Protein AF-A0A556BIH5-F1 (afdb_monomer)

Sequence (90 aa):
MKVRYSHEEGQFPFVLGDYVTIIVRYLYAEDTEEELYYHGTITQIHAEGLHAVLDDDKSKEQYFAFADIEKVIQGHLIPFLGGYTRRQDI

Secondary structure (DSSP, 8-state):
-EEE-SS-EEE----TT-EEEEESSSSS-SS-SS--EEEEEEEEE-SSEEEEEESTTTT-EEEEEGGG-SEEEETTEEEETTEEEEPPP-

Nearest PDB structures (foldseek):
  2vb6-assembly1_A  TM=7.391E-01  e=7.264E-01  Sus scrofa
  4pfp-assembly1_C  TM=6.952E-01  e=8.106E-01  Sus scrofa
  4pfp-assembly1_A  TM=6.877E-01  e=9.046E-01  Sus scrofa
  7dpa-assembly1_D  TM=5.435E-01  e=7.674E-01  Homo sapiens
  8zj2-assembly1_B  TM=5.954E-01  e=2.428E+00  Homo sapiens

Structure (mmCIF, N/CA/C/O backbone):
data_AF-A0A556BIH5-F1
#
_entry.id   AF-A0A556BIH5-F1
#
loop_
_atom_site.group_PDB
_atom_site.id
_atom_site.type_symbol
_atom_site.label_atom_id
_atom_site.label_alt_id
_atom_site.label_comp_id
_atom_site.label_asym_id
_atom_site.label_entity_id
_atom_site.label_seq_id
_atom_site.pdbx_PDB_ins_code
_atom_site.Cartn_x
_atom_site.Cartn_y
_atom_site.Cartn_z
_atom_site.occupancy
_atom_site.B_iso_or_equiv
_atom_site.auth_seq_id
_atom_site.auth_comp_id
_atom_site.auth_asym_id
_atom_site.auth_atom_id
_atom_site.pdbx_PDB_model_num
ATOM 1 N N . MET A 1 1 ? -9.523 -10.090 -1.393 1.00 91.44 1 MET A N 1
ATOM 2 C CA . MET A 1 1 ? -10.633 -9.577 -2.237 1.00 91.44 1 MET A CA 1
ATOM 3 C C . MET A 1 1 ? -10.133 -9.361 -3.658 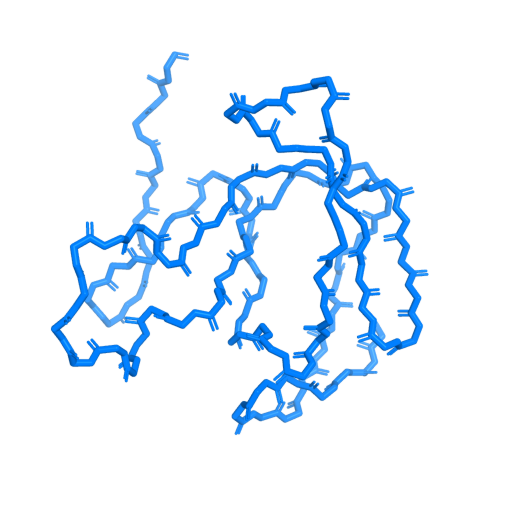1.00 91.44 1 MET A C 1
ATOM 5 O O . MET A 1 1 ? -8.950 -9.089 -3.808 1.00 91.44 1 MET A O 1
ATOM 9 N N . LYS A 1 2 ? -10.981 -9.481 -4.689 1.00 94.19 2 LYS A N 1
ATOM 10 C CA . LYS A 1 2 ? -10.573 -9.133 -6.061 1.00 94.19 2 LYS A CA 1
ATOM 11 C C . LYS A 1 2 ? -10.564 -7.609 -6.208 1.00 94.19 2 LYS A C 1
ATOM 13 O O . LYS A 1 2 ? -11.539 -6.979 -5.814 1.00 94.19 2 LYS A O 1
ATOM 18 N N . VAL A 1 3 ? -9.494 -7.048 -6.761 1.00 94.38 3 VAL A N 1
ATOM 19 C CA . VAL A 1 3 ? -9.316 -5.601 -6.955 1.00 94.38 3 VAL A CA 1
ATOM 20 C C . VAL A 1 3 ? -8.783 -5.317 -8.356 1.00 94.38 3 VAL A C 1
ATOM 22 O O . VAL A 1 3 ? -8.208 -6.199 -8.999 1.00 94.38 3 VAL A O 1
ATOM 25 N N . ARG A 1 4 ? -8.975 -4.086 -8.828 1.00 94.88 4 ARG A N 1
ATOM 26 C CA . ARG A 1 4 ? -8.397 -3.594 -10.079 1.00 94.88 4 ARG A CA 1
ATOM 27 C C . ARG A 1 4 ? -7.276 -2.617 -9.746 1.00 94.88 4 ARG A C 1
ATOM 29 O O . ARG A 1 4 ? -7.560 -1.506 -9.307 1.00 94.88 4 ARG A O 1
ATOM 36 N N . TYR A 1 5 ? -6.043 -3.070 -9.931 1.00 93.00 5 TYR A N 1
ATOM 37 C CA . TYR A 1 5 ? -4.850 -2.239 -9.849 1.00 93.00 5 TYR A CA 1
ATOM 38 C C . TYR A 1 5 ? -4.695 -1.388 -11.116 1.00 93.00 5 TYR A C 1
ATOM 40 O O . TYR A 1 5 ? -5.443 -1.559 -12.086 1.00 93.00 5 TYR A O 1
ATOM 48 N N . SE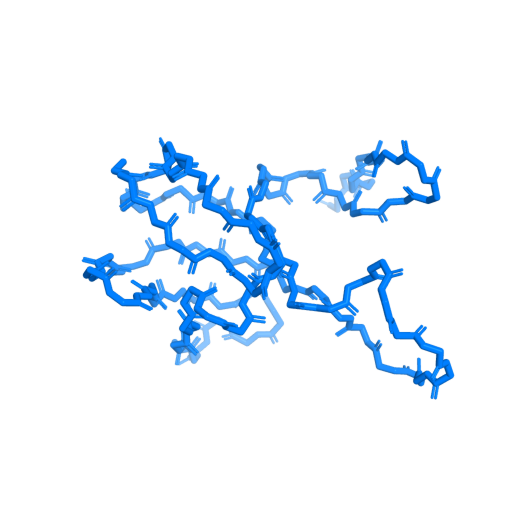R A 1 6 ? -3.718 -0.483 -11.123 1.00 89.44 6 SER A N 1
ATOM 49 C CA . SER A 1 6 ? -3.466 0.443 -12.234 1.00 89.44 6 SER A CA 1
ATOM 50 C C . SER A 1 6 ? -3.247 -0.248 -13.587 1.00 89.44 6 SER A C 1
ATOM 52 O O . SER A 1 6 ? -3.661 0.275 -14.625 1.00 89.44 6 SER A O 1
ATOM 54 N N . HIS A 1 7 ? -2.655 -1.447 -13.591 1.00 84.75 7 HIS A N 1
ATOM 55 C CA . HIS A 1 7 ? -2.286 -2.166 -14.817 1.00 84.75 7 HIS A CA 1
ATOM 56 C C . HIS A 1 7 ? -2.880 -3.575 -14.939 1.00 84.75 7 HIS A C 1
ATOM 58 O O . HIS A 1 7 ? -2.858 -4.149 -16.027 1.00 84.75 7 HIS A O 1
ATOM 64 N N . GLU A 1 8 ? -3.445 -4.133 -13.867 1.00 89.19 8 GLU A N 1
ATOM 65 C CA . GLU A 1 8 ? -4.012 -5.483 -13.883 1.00 89.19 8 GLU A CA 1
ATOM 66 C C . GLU A 1 8 ? -5.124 -5.681 -12.848 1.00 89.19 8 GLU A C 1
ATOM 68 O O . GLU A 1 8 ? -5.259 -4.941 -11.875 1.00 89.19 8 GLU A O 1
ATOM 73 N N . GLU A 1 9 ? -5.939 -6.715 -13.043 1.00 93.00 9 GLU A N 1
ATOM 74 C CA . GLU A 1 9 ? -6.823 -7.205 -11.988 1.00 93.00 9 GLU A CA 1
ATOM 75 C C . GLU A 1 9 ? -6.090 -8.247 -11.146 1.00 93.00 9 GLU A C 1
ATOM 77 O O . GLU A 1 9 ? -5.460 -9.160 -11.677 1.00 93.00 9 GLU A O 1
ATOM 82 N N . GLY A 1 10 ? -6.223 -8.154 -9.826 1.00 90.06 10 GLY A N 1
ATOM 83 C CA . GLY A 1 10 ? -5.515 -9.026 -8.899 1.00 90.06 10 GLY A CA 1
ATOM 84 C C . GLY A 1 10 ? -6.338 -9.396 -7.675 1.00 90.06 10 GLY A C 1
ATOM 85 O O . GLY A 1 10 ? -7.479 -8.969 -7.487 1.00 90.06 10 GLY A O 1
ATOM 86 N N . GLN A 1 11 ? -5.742 -10.221 -6.820 1.00 94.12 11 GLN A N 1
ATOM 87 C CA . GLN A 1 11 ? -6.235 -10.429 -5.464 1.00 94.12 11 GLN A CA 1
ATOM 88 C C . GLN A 1 11 ? -5.474 -9.507 -4.514 1.00 94.12 11 GLN A C 1
ATOM 90 O O . GLN A 1 11 ? -4.255 -9.389 -4.595 1.00 94.12 11 GLN A O 1
ATOM 95 N N . PHE A 1 12 ? -6.199 -8.885 -3.594 1.00 95.31 12 PHE A N 1
ATOM 96 C CA . PHE A 1 12 ? -5.666 -8.200 -2.426 1.00 95.31 12 PHE A CA 1
ATOM 97 C C . PHE A 1 12 ? -5.778 -9.148 -1.220 1.00 95.31 12 PHE A C 1
ATOM 99 O O . PHE A 1 12 ? -6.901 -9.385 -0.749 1.00 95.31 12 PHE A O 1
ATOM 106 N N . PRO A 1 13 ? -4.666 -9.775 -0.785 1.00 96.19 13 PRO A N 1
ATOM 107 C CA . PRO A 1 13 ? -4.671 -10.803 0.256 1.00 96.19 13 PRO A CA 1
ATOM 108 C C . PRO A 1 13 ? -4.490 -10.252 1.679 1.00 96.19 13 PRO A C 1
ATOM 110 O O . PRO A 1 13 ? -4.524 -11.040 2.619 1.00 96.19 13 PRO A O 1
ATOM 113 N N . PHE A 1 14 ? -4.278 -8.943 1.836 1.00 97.25 14 PHE A N 1
ATOM 114 C CA . PHE A 1 14 ? -3.971 -8.309 3.119 1.00 97.25 14 PHE A CA 1
ATOM 115 C C . PHE A 1 14 ? -5.228 -7.940 3.908 1.00 97.25 14 PHE A C 1
ATOM 117 O O . PHE A 1 14 ? -6.314 -7.763 3.344 1.00 97.25 14 PHE A O 1
ATOM 124 N N . VAL A 1 15 ? -5.062 -7.810 5.221 1.00 97.44 15 VAL A N 1
ATOM 125 C CA . VAL A 1 15 ? -6.114 -7.465 6.183 1.00 97.44 15 VAL A CA 1
ATOM 126 C C . VAL A 1 15 ? -5.732 -6.239 7.018 1.00 97.44 15 VAL A C 1
ATOM 128 O O . VAL A 1 15 ? -4.618 -5.725 6.943 1.00 97.44 15 VAL A O 1
ATOM 131 N N . LEU A 1 16 ? -6.683 -5.735 7.806 1.00 97.50 16 LEU A N 1
ATOM 132 C CA . LEU A 1 16 ? -6.445 -4.621 8.728 1.00 97.50 16 LEU A CA 1
ATOM 133 C C . LEU A 1 16 ? -5.318 -4.965 9.711 1.00 97.50 16 LEU A C 1
ATOM 135 O O . LEU A 1 16 ? -5.312 -6.051 10.288 1.00 97.50 16 LEU A O 1
ATOM 139 N N . GLY A 1 17 ? -4.400 -4.023 9.923 1.00 96.88 17 GLY A N 1
ATOM 140 C CA . GLY A 1 17 ? -3.228 -4.186 10.783 1.00 96.88 17 GLY A CA 1
ATOM 141 C C . GLY A 1 17 ? -2.004 -4.798 10.096 1.00 96.88 17 GLY A C 1
ATOM 142 O O . GLY A 1 17 ? -0.934 -4.798 10.701 1.00 96.88 17 GLY A O 1
ATOM 143 N N . ASP A 1 18 ? -2.117 -5.278 8.852 1.00 97.75 18 ASP A N 1
ATOM 144 C CA . ASP A 1 18 ? -0.950 -5.754 8.109 1.00 97.75 18 ASP A CA 1
ATOM 145 C C . ASP A 1 18 ? -0.004 -4.594 7.778 1.00 97.75 18 ASP A C 1
ATOM 147 O O . ASP A 1 18 ? -0.422 -3.526 7.316 1.00 97.75 18 ASP A O 1
ATOM 151 N N . TYR A 1 19 ? 1.291 -4.840 7.975 1.00 96.50 19 TYR A N 1
ATOM 152 C CA . TYR A 1 19 ? 2.361 -3.957 7.529 1.00 96.50 19 TYR A CA 1
ATOM 153 C C . TYR A 1 19 ? 2.742 -4.281 6.081 1.00 96.50 19 TYR A C 1
ATOM 155 O O . TYR A 1 19 ? 3.144 -5.408 5.759 1.00 96.50 19 TYR A O 1
ATOM 163 N N . VAL A 1 20 ? 2.612 -3.291 5.201 1.00 96.81 20 VAL A N 1
ATOM 164 C CA . VAL A 1 20 ? 2.688 -3.452 3.747 1.00 96.81 20 VAL A CA 1
ATOM 165 C C . VAL A 1 20 ? 3.590 -2.411 3.096 1.00 96.81 20 VAL A C 1
ATOM 167 O O . VAL A 1 20 ? 3.820 -1.329 3.635 1.00 96.81 20 VAL A O 1
ATOM 170 N N . THR A 1 21 ? 4.064 -2.755 1.903 1.00 95.25 21 THR A N 1
ATOM 171 C CA . THR A 1 21 ? 4.673 -1.817 0.961 1.00 95.25 21 THR A CA 1
ATOM 172 C C . THR A 1 21 ? 3.681 -1.593 -0.171 1.00 95.25 21 THR A C 1
ATOM 174 O O . THR A 1 21 ? 3.284 -2.541 -0.856 1.00 95.25 21 THR A O 1
ATOM 177 N N . ILE A 1 22 ? 3.261 -0.347 -0.348 1.00 94.38 22 ILE A N 1
ATOM 178 C CA . ILE A 1 22 ? 2.287 0.097 -1.343 1.00 94.38 22 ILE A CA 1
ATOM 179 C C . ILE A 1 22 ? 3.069 0.682 -2.511 1.00 94.38 22 ILE A C 1
ATOM 181 O O . ILE A 1 22 ? 3.648 1.755 -2.390 1.00 94.38 22 ILE A O 1
ATOM 185 N N . ILE A 1 23 ? 3.103 -0.027 -3.632 1.00 92.12 23 ILE A N 1
ATOM 186 C CA . ILE A 1 23 ? 3.812 0.379 -4.843 1.00 92.12 23 ILE A CA 1
ATOM 187 C C . ILE A 1 23 ? 2.822 1.129 -5.725 1.00 92.12 23 ILE A C 1
ATOM 189 O O . ILE A 1 23 ? 1.865 0.534 -6.219 1.00 92.12 23 ILE A O 1
ATOM 193 N N . VAL A 1 24 ? 3.038 2.428 -5.915 1.00 89.06 24 VAL A N 1
ATOM 194 C CA . VAL A 1 24 ? 2.144 3.281 -6.708 1.00 89.06 24 VAL A CA 1
ATOM 195 C C . VAL A 1 24 ? 2.535 3.208 -8.179 1.00 89.06 24 VAL A C 1
ATOM 197 O O . VAL A 1 24 ? 1.725 2.801 -9.006 1.00 89.06 24 VAL A O 1
ATOM 200 N N . ARG A 1 25 ? 3.788 3.533 -8.511 1.00 75.25 25 ARG A N 1
ATOM 201 C CA . ARG A 1 25 ? 4.290 3.522 -9.895 1.00 75.25 25 ARG A CA 1
ATOM 202 C C . ARG A 1 25 ? 5.786 3.251 -9.932 1.00 75.25 25 ARG A C 1
ATOM 204 O O . ARG A 1 25 ? 6.544 4.166 -10.187 1.00 75.25 25 ARG A O 1
ATOM 211 N N . TYR A 1 26 ? 6.239 2.033 -9.661 1.00 67.06 26 TYR A N 1
A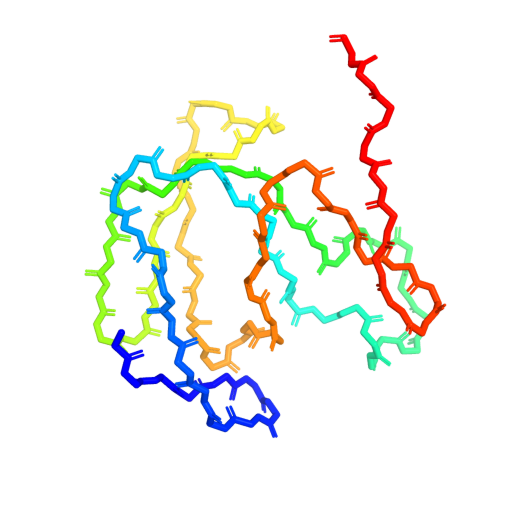TOM 212 C CA . TYR A 1 26 ? 7.682 1.756 -9.614 1.00 67.06 26 TYR A CA 1
ATOM 213 C C . TYR A 1 26 ? 8.220 1.187 -10.930 1.00 67.06 26 TYR A C 1
ATOM 215 O O . TYR A 1 26 ? 9.331 1.522 -11.328 1.00 67.06 26 TYR A O 1
ATOM 223 N N . LEU A 1 27 ? 7.450 0.349 -11.634 1.00 58.56 27 LEU A N 1
ATOM 224 C CA . LEU A 1 27 ? 7.939 -0.308 -12.855 1.00 58.56 27 LEU A CA 1
ATOM 225 C C . LEU A 1 27 ? 7.759 0.530 -14.132 1.00 58.56 27 LEU A C 1
ATOM 227 O O . LEU A 1 27 ? 8.364 0.202 -15.150 1.00 58.56 27 LEU A O 1
ATOM 231 N N . TYR A 1 28 ? 6.956 1.600 -14.086 1.00 58.25 28 TYR A N 1
ATOM 232 C CA . TYR A 1 28 ? 6.560 2.387 -15.267 1.00 58.25 28 TYR A CA 1
ATOM 233 C C . TYR A 1 28 ? 6.899 3.883 -15.184 1.00 58.25 28 TYR A C 1
ATOM 235 O O . TYR A 1 28 ? 6.489 4.647 -16.058 1.00 58.25 28 TYR A O 1
ATOM 243 N N . ALA A 1 29 ? 7.614 4.322 -14.147 1.00 59.03 29 ALA A N 1
ATOM 244 C CA . ALA A 1 29 ? 8.108 5.692 -14.076 1.00 59.03 29 ALA A CA 1
ATOM 245 C C . ALA A 1 29 ? 9.417 5.805 -14.873 1.00 59.03 29 ALA A C 1
ATOM 247 O O . ALA A 1 29 ? 10.469 5.345 -14.432 1.00 59.03 29 ALA A O 1
ATOM 248 N N . GLU A 1 30 ? 9.353 6.407 -16.059 1.00 51.22 30 GLU A N 1
ATOM 249 C CA . GLU A 1 30 ? 10.536 6.989 -16.688 1.00 51.22 30 GLU A CA 1
ATOM 250 C C . GLU A 1 30 ? 10.776 8.352 -16.020 1.00 51.22 30 GLU A C 1
ATOM 252 O O . GLU A 1 30 ? 9.958 9.259 -16.157 1.00 51.22 30 GLU A O 1
ATOM 257 N N . ASP A 1 31 ? 11.890 8.483 -15.296 1.00 52.62 31 ASP A N 1
ATOM 258 C CA . ASP A 1 31 ? 12.469 9.772 -14.886 1.00 52.62 31 ASP A CA 1
ATOM 259 C C . ASP A 1 31 ? 11.705 10.562 -13.794 1.00 52.62 31 ASP A C 1
ATOM 261 O O . ASP A 1 31 ? 11.242 11.685 -14.000 1.00 52.62 31 ASP A O 1
ATOM 265 N N . THR A 1 32 ? 11.608 10.008 -12.578 1.00 53.31 32 THR A N 1
ATOM 266 C 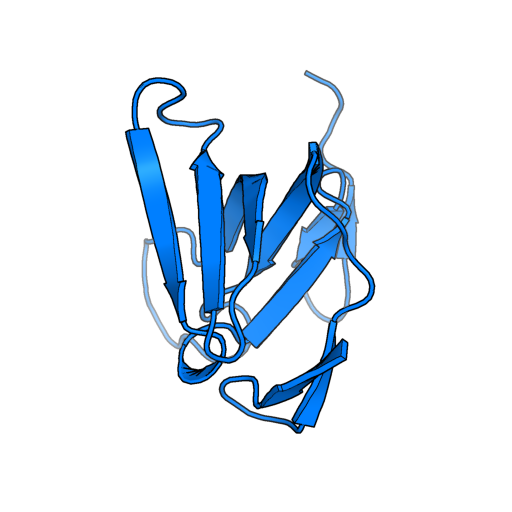CA . THR A 1 32 ? 11.220 10.790 -11.387 1.00 53.31 32 THR A CA 1
ATOM 267 C C . THR A 1 32 ? 12.189 10.559 -10.230 1.00 53.31 32 THR A C 1
ATOM 269 O O . THR A 1 32 ? 12.468 9.416 -9.879 1.00 53.31 32 THR A O 1
ATOM 272 N N . GLU A 1 33 ? 12.661 11.642 -9.604 1.00 54.06 33 GLU A N 1
ATOM 273 C CA . GLU A 1 33 ? 13.508 11.623 -8.393 1.00 54.06 33 GLU A CA 1
ATOM 274 C C . GLU A 1 33 ? 12.760 11.151 -7.124 1.00 54.06 33 GLU A C 1
ATOM 276 O O . GLU A 1 33 ? 13.346 11.094 -6.045 1.00 54.06 33 GLU A O 1
ATOM 281 N N . GLU A 1 34 ? 11.468 10.827 -7.229 1.00 58.50 34 GLU A N 1
ATOM 282 C CA . GLU A 1 34 ? 10.603 10.496 -6.095 1.00 58.50 34 GLU A CA 1
ATOM 283 C C . GLU A 1 34 ? 10.507 8.982 -5.853 1.00 58.50 34 GLU A C 1
ATOM 285 O O . GLU A 1 34 ? 10.466 8.176 -6.785 1.00 58.50 34 GLU A O 1
ATOM 290 N N . GLU A 1 35 ? 10.447 8.586 -4.579 1.00 62.19 35 GLU A N 1
ATOM 291 C CA . GLU A 1 35 ? 10.167 7.208 -4.177 1.00 62.19 35 GLU A CA 1
ATOM 292 C C . GLU A 1 35 ? 8.709 6.858 -4.509 1.00 62.19 35 GLU A C 1
ATOM 294 O O . GLU A 1 35 ? 7.764 7.464 -4.008 1.00 62.19 35 GLU A O 1
ATOM 299 N N . LEU A 1 36 ? 8.514 5.861 -5.375 1.00 83.25 36 LEU A N 1
ATOM 300 C CA . LEU A 1 36 ? 7.195 5.512 -5.926 1.00 83.25 36 LEU A CA 1
ATOM 301 C C . LEU A 1 36 ? 6.524 4.357 -5.171 1.00 83.25 36 LEU A C 1
ATOM 303 O O . LEU A 1 36 ? 5.654 3.656 -5.708 1.00 83.25 36 LEU A O 1
ATOM 307 N N . TYR A 1 37 ? 6.958 4.130 -3.932 1.00 89.81 37 TYR A N 1
ATOM 308 C CA . TYR A 1 37 ? 6.361 3.184 -3.005 1.00 89.81 37 TYR A CA 1
ATOM 309 C C . TYR A 1 37 ? 6.369 3.742 -1.582 1.00 89.81 37 TYR A C 1
ATOM 311 O O . TYR A 1 37 ? 7.217 4.550 -1.226 1.00 89.81 37 TYR A O 1
ATOM 319 N N . TYR A 1 38 ? 5.437 3.267 -0.760 1.00 91.94 38 TYR A N 1
ATOM 320 C CA . TYR A 1 38 ? 5.263 3.709 0.620 1.00 91.94 38 TYR A CA 1
ATOM 321 C C . TYR A 1 38 ? 5.210 2.513 1.558 1.00 91.94 38 TYR A C 1
ATOM 323 O O . TYR A 1 38 ? 4.624 1.484 1.224 1.00 91.94 38 TYR A O 1
ATOM 331 N N . HIS A 1 39 ? 5.766 2.665 2.753 1.00 93.69 39 HIS A N 1
ATOM 332 C CA . HIS A 1 39 ? 5.638 1.682 3.823 1.00 93.69 39 HIS A CA 1
ATOM 333 C C . HIS A 1 39 ? 4.603 2.142 4.837 1.00 93.69 39 HIS A C 1
ATOM 335 O O . HIS A 1 39 ? 4.614 3.300 5.256 1.00 93.69 39 HIS A O 1
ATOM 341 N N . GLY A 1 40 ? 3.726 1.239 5.262 1.00 95.00 40 GLY A N 1
ATOM 342 C CA . GLY A 1 40 ? 2.727 1.591 6.258 1.00 95.00 40 GLY A CA 1
ATOM 343 C C . GLY A 1 40 ? 1.908 0.419 6.766 1.00 95.00 40 GLY A C 1
ATOM 344 O O . GLY A 1 40 ? 2.003 -0.706 6.279 1.00 95.00 40 GLY A O 1
ATOM 345 N N . THR A 1 41 ? 1.090 0.701 7.775 1.00 97.44 41 THR A N 1
ATOM 346 C CA . THR A 1 41 ? 0.152 -0.264 8.361 1.00 97.44 41 THR A CA 1
ATOM 347 C C . THR A 1 41 ? -1.260 0.032 7.885 1.00 97.44 41 THR A C 1
ATOM 349 O O . THR A 1 41 ? -1.721 1.164 8.022 1.00 97.44 41 THR A O 1
ATOM 352 N N . ILE A 1 42 ? -1.958 -0.977 7.358 1.00 97.94 42 ILE A N 1
ATOM 353 C CA . ILE A 1 42 ? -3.336 -0.828 6.875 1.00 97.94 42 ILE A CA 1
ATOM 354 C C . ILE A 1 42 ? -4.276 -0.559 8.050 1.00 97.94 42 ILE A C 1
ATOM 356 O O . ILE A 1 42 ? -4.351 -1.349 8.992 1.00 97.94 42 ILE A O 1
ATOM 360 N N . THR A 1 43 ? -5.062 0.507 7.958 1.00 97.75 43 THR A N 1
ATOM 361 C CA . THR A 1 43 ? -6.058 0.886 8.970 1.00 97.75 43 THR A CA 1
ATOM 362 C C . THR A 1 43 ? -7.491 0.714 8.487 1.00 97.75 43 THR A C 1
ATOM 364 O O . THR A 1 43 ? -8.366 0.425 9.305 1.00 97.75 43 THR A O 1
ATOM 367 N N . GLN A 1 44 ? -7.745 0.830 7.177 1.00 97.44 44 GLN A N 1
ATOM 368 C CA . GLN A 1 44 ? -9.053 0.575 6.560 1.00 97.44 44 GLN A CA 1
ATOM 369 C C . GLN A 1 44 ? -8.899 -0.037 5.163 1.00 97.44 44 GLN A C 1
ATOM 371 O O . GLN A 1 44 ? -7.939 0.249 4.450 1.00 97.44 44 GLN A O 1
ATOM 376 N N . ILE A 1 45 ? -9.863 -0.869 4.759 1.00 97.06 45 ILE A N 1
ATOM 377 C CA . ILE A 1 45 ? -9.935 -1.466 3.418 1.00 97.06 45 ILE A CA 1
ATOM 378 C C . ILE A 1 45 ? -11.333 -1.209 2.860 1.00 97.06 45 ILE A C 1
ATOM 380 O O . ILE A 1 45 ? -12.336 -1.579 3.475 1.00 97.06 45 ILE A O 1
ATOM 384 N N . HIS A 1 46 ? -11.387 -0.616 1.675 1.00 95.44 46 HIS A N 1
ATOM 385 C CA . HIS A 1 46 ? -12.602 -0.356 0.914 1.00 95.44 46 HIS A CA 1
ATOM 386 C C . HIS A 1 46 ? -12.580 -1.149 -0.396 1.00 95.44 46 HIS A C 1
ATOM 388 O O . HIS A 1 46 ? -11.589 -1.784 -0.748 1.00 95.44 46 HIS A O 1
ATOM 394 N N . ALA A 1 47 ? -13.683 -1.115 -1.143 1.00 93.94 47 ALA A N 1
ATOM 395 C CA . ALA A 1 47 ? -13.740 -1.755 -2.457 1.00 93.94 47 ALA A CA 1
ATOM 396 C C . ALA A 1 47 ? -12.795 -1.091 -3.479 1.00 93.94 47 ALA A C 1
ATOM 398 O O . ALA A 1 47 ? -12.279 -1.768 -4.365 1.00 93.94 47 ALA A O 1
ATOM 399 N N . GLU A 1 48 ? -12.570 0.220 -3.349 1.00 95.00 48 GLU A N 1
ATOM 400 C CA . GLU A 1 48 ? -11.822 1.031 -4.319 1.00 95.00 48 GLU A CA 1
ATOM 401 C C . GLU A 1 48 ? -10.398 1.378 -3.871 1.00 95.00 48 GLU A C 1
ATOM 403 O O . GLU A 1 48 ? -9.626 1.909 -4.664 1.00 95.00 48 GLU A O 1
ATOM 408 N N . GLY A 1 49 ? -10.021 1.061 -2.632 1.00 96.75 49 GLY A N 1
ATOM 409 C CA . GLY A 1 49 ? -8.716 1.420 -2.093 1.00 96.75 49 GLY A CA 1
ATOM 410 C C . GLY A 1 49 ? -8.549 1.053 -0.628 1.00 96.75 49 GLY A C 1
ATOM 411 O O . GLY A 1 49 ? -9.356 0.323 -0.050 1.00 96.75 49 GLY A O 1
ATOM 412 N N . LEU A 1 50 ? -7.497 1.582 -0.017 1.00 97.62 50 LEU A N 1
ATOM 413 C CA . LEU A 1 50 ? -7.146 1.333 1.378 1.00 97.62 50 LEU A CA 1
ATOM 414 C C . LEU A 1 50 ? -6.620 2.598 2.055 1.00 97.62 50 LEU A C 1
ATOM 416 O O . LEU A 1 50 ? -6.077 3.480 1.395 1.00 97.62 50 LEU A O 1
ATOM 420 N N . HIS A 1 51 ? -6.757 2.654 3.375 1.00 97.69 51 HIS A N 1
ATOM 421 C CA . HIS A 1 51 ? -6.078 3.629 4.224 1.00 97.69 51 HIS A CA 1
ATOM 422 C C . HIS A 1 51 ? -4.891 2.966 4.920 1.00 97.69 51 HIS A C 1
ATOM 424 O O . HIS A 1 51 ? -5.000 1.823 5.379 1.00 97.69 51 HIS A O 1
ATOM 430 N N . ALA A 1 52 ? -3.776 3.686 5.022 1.00 97.31 52 ALA A N 1
ATOM 431 C CA . ALA A 1 52 ? -2.614 3.252 5.783 1.00 97.31 52 ALA A CA 1
ATOM 432 C C . ALA A 1 52 ? -1.974 4.408 6.558 1.00 97.31 52 ALA A C 1
ATOM 434 O O . ALA A 1 52 ? -1.915 5.538 6.073 1.00 97.31 52 ALA A O 1
ATOM 435 N N . VAL A 1 53 ? -1.454 4.110 7.748 1.00 96.88 53 VAL A N 1
ATOM 436 C CA . VAL A 1 53 ? -0.548 5.008 8.479 1.00 96.88 53 VAL A CA 1
ATOM 437 C C . VAL A 1 53 ? 0.868 4.746 7.990 1.00 96.88 53 VAL A C 1
ATOM 439 O O . VAL A 1 53 ? 1.328 3.602 8.053 1.00 96.88 53 VAL A O 1
ATOM 442 N N . LEU A 1 54 ? 1.534 5.784 7.486 1.00 94.38 54 LEU A N 1
ATOM 443 C CA . LEU A 1 54 ? 2.842 5.662 6.847 1.00 94.38 54 LEU A CA 1
ATOM 444 C C . LEU A 1 54 ? 3.986 5.706 7.862 1.00 94.38 54 LEU A C 1
ATOM 446 O O . LEU A 1 54 ? 3.897 6.369 8.895 1.00 94.38 54 LEU A O 1
ATOM 450 N N . ASP A 1 55 ? 5.080 5.015 7.552 1.00 91.94 55 ASP A N 1
ATOM 451 C CA . ASP A 1 55 ? 6.277 5.011 8.398 1.00 91.94 55 ASP A CA 1
ATOM 452 C C . ASP A 1 55 ? 6.930 6.397 8.483 1.00 91.94 55 ASP A C 1
ATOM 454 O O . ASP A 1 55 ? 7.372 6.789 9.567 1.00 91.94 55 ASP A O 1
ATOM 458 N N . ASP A 1 56 ? 6.946 7.137 7.370 1.00 87.06 56 ASP A N 1
ATOM 459 C CA . ASP A 1 56 ? 7.578 8.460 7.269 1.00 87.06 56 ASP A CA 1
ATOM 460 C C . ASP A 1 56 ? 6.812 9.540 8.045 1.00 87.06 56 ASP A C 1
ATOM 462 O O . ASP A 1 56 ? 7.396 10.517 8.514 1.00 87.06 56 ASP A O 1
ATOM 466 N N . ASP A 1 57 ? 5.502 9.348 8.228 1.00 87.44 57 ASP A N 1
ATOM 467 C CA . ASP A 1 57 ? 4.657 10.210 9.049 1.00 87.44 57 ASP A CA 1
ATOM 468 C C . ASP A 1 57 ? 3.564 9.397 9.755 1.00 87.44 57 ASP A C 1
ATOM 470 O O . ASP A 1 57 ? 2.418 9.310 9.314 1.00 87.44 57 ASP A O 1
ATOM 474 N N . LYS A 1 58 ? 3.913 8.852 10.926 1.00 86.06 58 LYS A N 1
ATOM 475 C CA . LYS A 1 58 ? 2.998 8.054 11.761 1.00 86.06 58 LYS A CA 1
ATOM 476 C C . LYS A 1 58 ? 1.808 8.841 12.317 1.00 86.06 58 LYS A C 1
ATOM 478 O O . LYS A 1 58 ? 0.922 8.249 12.930 1.00 86.06 58 LYS A O 1
ATOM 483 N N . SER A 1 59 ? 1.801 10.167 12.167 1.00 83.56 59 SER A N 1
ATOM 484 C CA . SER A 1 59 ? 0.680 11.015 12.581 1.00 83.56 59 SER A CA 1
ATOM 485 C C . SER A 1 59 ? -0.378 11.171 11.490 1.00 83.56 59 SER A C 1
ATOM 487 O O . SER A 1 59 ? -1.478 11.649 11.774 1.00 83.56 59 SER A O 1
ATOM 489 N N . LYS A 1 60 ? -0.063 10.755 10.257 1.00 82.69 60 LYS A N 1
ATOM 490 C CA . LYS A 1 60 ? -0.948 10.873 9.106 1.00 82.69 60 LYS A CA 1
ATOM 491 C C . LYS A 1 60 ? -1.361 9.509 8.583 1.00 82.69 60 LYS A C 1
ATOM 493 O O . LYS A 1 60 ? -0.555 8.611 8.356 1.00 82.69 60 LYS A O 1
ATOM 498 N N . GLU A 1 61 ? -2.659 9.401 8.356 1.00 93.25 61 GLU A N 1
ATOM 499 C CA . GLU A 1 61 ? -3.249 8.334 7.570 1.00 93.25 61 GLU A CA 1
ATOM 500 C C . GLU A 1 61 ? -3.417 8.828 6.132 1.00 93.25 61 GLU A C 1
ATOM 502 O O . GLU A 1 61 ? -3.869 9.954 5.904 1.00 93.25 61 GLU A O 1
ATOM 507 N N .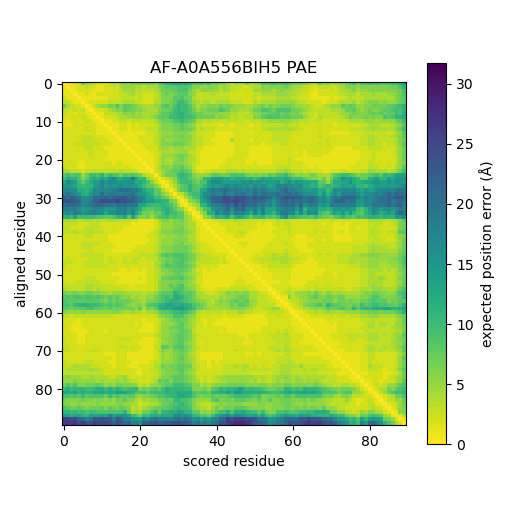 GLN A 1 62 ? -3.058 7.989 5.167 1.00 95.06 62 GLN A N 1
ATOM 508 C CA . GLN A 1 62 ? -3.176 8.283 3.747 1.00 95.06 62 GLN A CA 1
ATOM 509 C C . GLN A 1 62 ? -4.058 7.247 3.055 1.00 95.06 62 GLN A C 1
ATOM 511 O O . GLN A 1 62 ? -3.943 6.045 3.299 1.00 95.06 62 GLN A O 1
ATOM 516 N N . TYR A 1 63 ? -4.929 7.736 2.174 1.00 96.44 63 TYR A N 1
ATOM 517 C CA . TYR A 1 63 ? -5.731 6.905 1.288 1.00 96.44 63 TYR A CA 1
ATOM 518 C C . TYR A 1 63 ? -4.977 6.608 -0.010 1.00 96.44 63 TYR A C 1
ATOM 520 O O . TYR A 1 63 ? -4.398 7.510 -0.616 1.00 96.44 63 TYR A O 1
ATOM 528 N N . PHE A 1 64 ? -5.054 5.359 -0.459 1.00 95.31 64 PHE A N 1
ATOM 529 C CA . PHE A 1 64 ? -4.534 4.898 -1.739 1.00 95.31 64 PHE A CA 1
ATOM 530 C C . PHE A 1 64 ? -5.643 4.189 -2.515 1.00 95.31 64 PHE A C 1
ATOM 532 O O . PHE A 1 64 ? -6.148 3.149 -2.082 1.00 95.31 64 PHE A O 1
ATOM 539 N N . ALA A 1 65 ? -6.011 4.731 -3.676 1.00 95.81 65 ALA A N 1
ATOM 540 C CA . ALA A 1 65 ? -6.951 4.076 -4.576 1.00 95.81 65 ALA A CA 1
ATOM 541 C C . ALA A 1 65 ? -6.268 2.897 -5.280 1.00 95.81 65 ALA A C 1
ATOM 543 O O . ALA A 1 65 ? -5.166 3.042 -5.804 1.00 95.81 65 ALA A O 1
ATOM 544 N N . PHE A 1 66 ? -6.931 1.741 -5.367 1.00 95.69 66 PHE A N 1
ATOM 545 C CA . PHE A 1 66 ? -6.389 0.587 -6.090 1.00 95.69 66 PHE A CA 1
ATOM 546 C C . PHE A 1 66 ? -6.081 0.923 -7.549 1.00 95.69 66 PHE A C 1
ATOM 548 O O . PHE A 1 66 ? -5.064 0.474 -8.058 1.00 95.69 66 PHE A O 1
ATOM 555 N N . ALA A 1 67 ? -6.886 1.777 -8.184 1.00 93.06 67 ALA A N 1
ATOM 556 C CA . ALA A 1 67 ? -6.654 2.225 -9.555 1.00 93.06 67 ALA A CA 1
ATOM 557 C C . ALA A 1 67 ? -5.324 2.983 -9.753 1.00 93.06 67 ALA A C 1
ATOM 559 O O . ALA A 1 67 ? -4.825 3.026 -10.875 1.00 93.06 67 ALA A O 1
ATOM 560 N N . ASP A 1 68 ? -4.747 3.541 -8.684 1.00 91.44 68 ASP A N 1
ATOM 561 C CA . ASP A 1 68 ? -3.461 4.246 -8.708 1.00 91.44 68 ASP A CA 1
ATOM 562 C C . ASP A 1 68 ? -2.301 3.380 -8.200 1.00 91.44 68 ASP A C 1
ATOM 564 O O . ASP A 1 68 ? -1.141 3.710 -8.428 1.00 91.44 68 ASP A O 1
ATOM 568 N N . ILE A 1 69 ? -2.604 2.272 -7.522 1.00 92.81 69 ILE A N 1
ATOM 569 C CA . ILE A 1 69 ? -1.621 1.322 -7.006 1.00 92.81 69 ILE A CA 1
ATOM 570 C C . ILE A 1 69 ? -1.246 0.344 -8.117 1.00 92.81 69 ILE A C 1
ATOM 572 O O . ILE A 1 69 ? -2.106 -0.310 -8.703 1.00 92.81 69 ILE A O 1
ATOM 576 N N . GLU A 1 70 ? 0.049 0.175 -8.346 1.00 91.06 70 GLU A N 1
ATOM 577 C CA . GLU A 1 70 ? 0.589 -0.903 -9.166 1.00 91.06 70 GLU A CA 1
ATOM 578 C C . GLU A 1 70 ? 0.491 -2.242 -8.431 1.00 91.06 70 GLU A C 1
ATOM 580 O O . GLU A 1 70 ? 0.006 -3.229 -8.985 1.00 91.06 70 GLU A O 1
ATOM 585 N N . LYS A 1 71 ? 0.932 -2.284 -7.167 1.00 91.75 71 LYS A N 1
ATOM 586 C CA . LYS A 1 71 ? 0.883 -3.499 -6.350 1.00 91.75 71 LYS A CA 1
ATOM 587 C C . LYS A 1 71 ? 1.001 -3.215 -4.857 1.00 91.75 71 LYS A C 1
ATOM 589 O O . LYS A 1 71 ? 1.630 -2.252 -4.444 1.00 91.75 71 LYS A O 1
ATOM 594 N N . VAL A 1 72 ? 0.478 -4.119 -4.032 1.00 94.38 72 VAL A N 1
ATOM 595 C CA . VAL A 1 72 ? 0.763 -4.152 -2.589 1.00 94.38 72 VAL A CA 1
ATOM 596 C C . VAL A 1 72 ? 1.516 -5.436 -2.257 1.00 94.38 72 VAL A C 1
ATOM 598 O O . VAL A 1 72 ? 1.131 -6.519 -2.705 1.00 94.38 72 VAL A O 1
ATOM 601 N N . ILE A 1 73 ? 2.605 -5.318 -1.500 1.00 94.56 73 ILE A N 1
ATOM 602 C CA . ILE A 1 73 ? 3.448 -6.440 -1.062 1.00 94.56 73 ILE A CA 1
ATOM 603 C C . ILE A 1 73 ? 3.689 -6.382 0.453 1.00 94.56 73 ILE A C 1
ATOM 605 O O . ILE A 1 73 ? 3.304 -5.424 1.119 1.00 94.56 73 ILE A O 1
ATOM 609 N N . GLN A 1 74 ? 4.317 -7.418 1.018 1.00 95.81 74 GLN A N 1
ATOM 610 C CA . GLN A 1 74 ? 4.657 -7.443 2.445 1.00 95.81 74 GLN A CA 1
ATOM 611 C C . GLN A 1 74 ? 5.627 -6.307 2.798 1.00 95.81 74 GLN A C 1
ATOM 613 O O . GLN A 1 74 ? 6.590 -6.086 2.072 1.00 95.81 74 GLN A O 1
ATOM 618 N N . GLY A 1 75 ? 5.416 -5.634 3.933 1.00 94.06 75 GLY A N 1
ATOM 619 C CA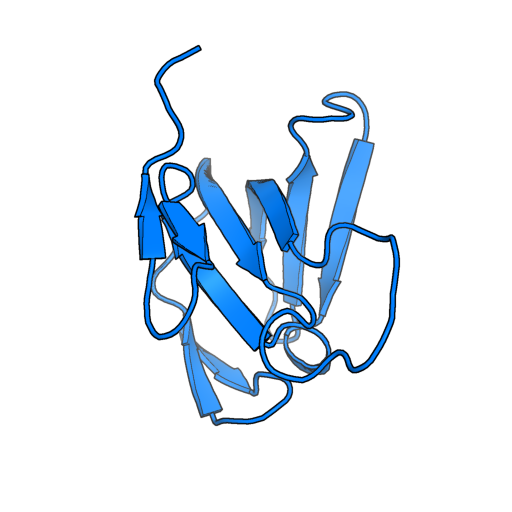 . GLY A 1 75 ? 6.114 -4.383 4.262 1.00 94.06 75 GLY A CA 1
ATOM 620 C C . GLY A 1 75 ? 7.626 -4.484 4.477 1.00 94.06 75 GLY A C 1
ATOM 621 O O . GLY A 1 75 ? 8.329 -3.482 4.409 1.00 94.06 75 GLY A O 1
ATOM 622 N N . HIS A 1 76 ? 8.159 -5.689 4.695 1.00 91.31 76 HIS A N 1
ATOM 623 C CA . HIS A 1 76 ? 9.607 -5.922 4.762 1.00 91.31 76 HIS A CA 1
ATOM 624 C C . HIS A 1 76 ? 10.265 -6.018 3.376 1.00 91.31 76 HIS A C 1
ATOM 626 O O . HIS A 1 76 ? 11.484 -6.172 3.286 1.00 91.31 76 HIS A O 1
ATOM 632 N N . LEU A 1 77 ? 9.473 -5.986 2.302 1.00 92.62 77 LEU A N 1
ATOM 633 C CA . LEU A 1 77 ? 9.937 -6.047 0.925 1.00 92.62 77 LEU A CA 1
ATOM 634 C C . LEU A 1 77 ? 9.870 -4.666 0.281 1.00 92.62 77 LEU A C 1
ATOM 636 O O . LEU A 1 77 ? 8.926 -3.914 0.504 1.00 92.62 77 LEU A O 1
ATOM 640 N N . ILE A 1 78 ? 10.837 -4.377 -0.577 1.00 89.00 78 ILE A N 1
ATOM 641 C CA . ILE A 1 78 ? 10.835 -3.217 -1.468 1.00 89.00 78 ILE A CA 1
ATOM 642 C C . ILE A 1 78 ? 10.965 -3.701 -2.912 1.00 89.00 78 ILE A C 1
ATOM 644 O O . ILE A 1 78 ? 11.609 -4.732 -3.154 1.00 89.00 78 ILE A O 1
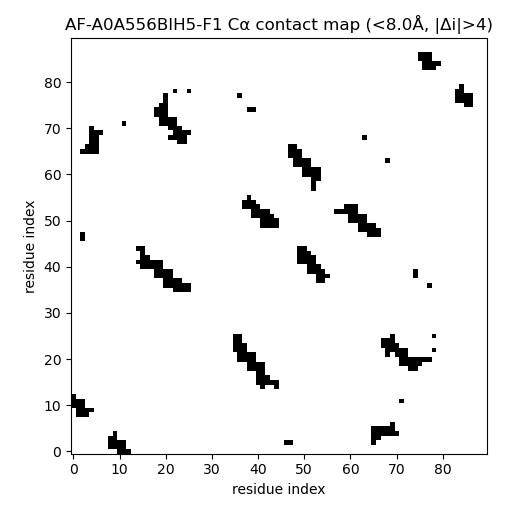ATOM 648 N N . PRO A 1 79 ? 10.347 -3.011 -3.881 1.00 86.69 79 PRO A N 1
ATOM 649 C CA . PRO A 1 79 ? 10.547 -3.340 -5.282 1.00 86.69 79 PRO A CA 1
ATOM 650 C C . PRO A 1 79 ? 12.014 -3.119 -5.686 1.00 86.69 79 PRO A C 1
ATOM 652 O O . PRO A 1 79 ? 12.677 -2.195 -5.223 1.00 86.69 79 PRO A O 1
ATOM 655 N N . PHE A 1 80 ? 12.537 -4.019 -6.517 1.00 82.81 80 PHE A N 1
ATOM 656 C CA . PHE A 1 80 ? 13.894 -3.970 -7.066 1.00 82.81 80 PHE A CA 1
ATOM 657 C C . PHE A 1 80 ? 13.869 -4.566 -8.474 1.00 82.81 80 PHE A C 1
ATOM 659 O O . PHE A 1 80 ? 13.035 -5.426 -8.734 1.00 82.81 80 PHE A O 1
ATOM 666 N N . LEU A 1 81 ? 14.753 -4.135 -9.380 1.00 72.75 81 LEU A N 1
ATOM 667 C CA . LEU A 1 81 ? 14.766 -4.540 -10.797 1.00 72.75 81 LEU A CA 1
ATOM 668 C C . LEU A 1 81 ? 14.424 -6.032 -11.009 1.00 72.75 81 LEU A C 1
ATOM 670 O O . LEU A 1 81 ? 15.220 -6.918 -10.698 1.00 72.75 81 LEU A O 1
ATOM 674 N N . GLY A 1 82 ? 13.225 -6.300 -11.543 1.00 71.12 82 GLY A N 1
ATOM 675 C CA . GLY A 1 82 ? 12.736 -7.651 -11.850 1.00 71.12 82 GLY A CA 1
ATOM 676 C C . GLY A 1 82 ? 12.195 -8.475 -10.668 1.00 71.12 82 GLY A C 1
ATOM 677 O O . GLY A 1 82 ? 11.948 -9.667 -10.838 1.00 71.12 82 GLY A O 1
ATOM 678 N N . GLY A 1 83 ? 11.995 -7.889 -9.484 1.00 82.38 83 GLY A N 1
ATOM 679 C CA . GLY A 1 83 ? 11.491 -8.592 -8.304 1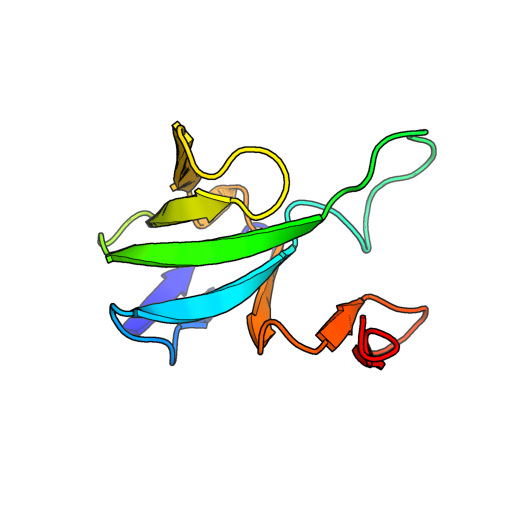.00 82.38 83 GLY A CA 1
ATOM 680 C C . GLY A 1 83 ? 11.378 -7.718 -7.052 1.00 82.38 83 GLY A C 1
ATOM 681 O O . GLY A 1 83 ? 10.907 -6.583 -7.099 1.00 82.38 83 GLY A O 1
ATOM 682 N N . TYR A 1 84 ? 11.791 -8.276 -5.913 1.00 86.94 84 TYR A N 1
ATOM 683 C CA . TYR A 1 84 ? 11.765 -7.609 -4.612 1.00 86.94 84 TYR A CA 1
ATOM 684 C C . TYR A 1 84 ? 13.064 -7.885 -3.862 1.00 86.94 84 TYR A C 1
ATOM 686 O O . TYR A 1 84 ? 13.599 -8.993 -3.936 1.00 86.94 84 TYR A O 1
ATOM 694 N N . THR A 1 85 ? 13.539 -6.907 -3.101 1.00 88.69 85 THR A N 1
ATOM 695 C CA . THR A 1 85 ? 14.572 -7.121 -2.081 1.00 88.69 85 THR A CA 1
ATOM 696 C C . THR A 1 85 ? 13.997 -6.857 -0.693 1.00 88.69 85 THR A C 1
ATOM 698 O O . THR A 1 85 ? 12.866 -6.391 -0.558 1.00 88.69 85 THR A O 1
ATOM 701 N N . ARG A 1 86 ? 14.737 -7.217 0.356 1.00 88.69 86 ARG A N 1
ATOM 702 C CA . ARG A 1 86 ? 14.331 -6.970 1.742 1.00 88.69 86 ARG A CA 1
ATOM 703 C C . ARG A 1 86 ? 14.857 -5.623 2.210 1.00 88.69 86 ARG A C 1
ATOM 705 O O . ARG A 1 86 ? 15.989 -5.262 1.893 1.00 88.69 86 ARG A O 1
ATOM 712 N N . ARG A 1 87 ? 14.060 -4.925 3.015 1.00 82.38 87 ARG A N 1
ATOM 713 C CA . ARG A 1 87 ? 14.550 -3.809 3.826 1.00 82.38 87 ARG A CA 1
ATOM 714 C C . ARG A 1 87 ? 15.651 -4.351 4.743 1.00 82.38 87 ARG A C 1
ATOM 716 O O . ARG A 1 87 ? 15.474 -5.405 5.352 1.00 82.38 87 ARG A O 1
ATOM 723 N N . GLN A 1 88 ? 16.797 -3.678 4.792 1.00 75.69 88 GLN A N 1
ATOM 724 C CA . GLN A 1 88 ? 17.811 -3.974 5.801 1.00 75.69 88 GLN A CA 1
ATOM 725 C C . GLN A 1 88 ? 17.195 -3.598 7.152 1.00 75.69 88 GLN A C 1
ATOM 727 O O . GLN A 1 88 ? 16.689 -2.482 7.275 1.00 75.69 88 GLN A O 1
ATOM 732 N N . ASP A 1 89 ? 17.141 -4.545 8.094 1.00 55.56 89 ASP A N 1
ATOM 733 C CA . ASP A 1 89 ? 16.564 -4.323 9.424 1.00 55.56 89 ASP A CA 1
ATOM 734 C C . ASP A 1 89 ? 17.129 -3.015 10.010 1.00 55.56 89 ASP A C 1
ATOM 736 O O . ASP A 1 89 ? 18.350 -2.859 10.095 1.00 55.56 89 ASP A O 1
ATOM 740 N N . ILE A 1 90 ? 16.245 -2.065 10.335 1.00 49.72 90 ILE A N 1
ATOM 741 C CA . ILE A 1 90 ? 16.589 -0.842 11.079 1.00 49.72 90 ILE A CA 1
ATOM 742 C C . ILE A 1 90 ? 16.540 -1.167 12.567 1.00 49.72 90 ILE A C 1
ATOM 744 O O . ILE A 1 90 ? 15.523 -1.768 12.987 1.00 49.72 90 ILE A O 1
#

Foldseek 3Di:
DWAQAQPGIDDDPDDAQAWKKFAQDDPPDDDDPDDRIFTFGWHADDRFWTWTQTPVHNPDIDTDGRSRTPDMGHRQWDDDVPGIDGDDDD

Mean predicted aligned error: 5.48 Å

pLDDT: mean 87.03, std 13.26, range [49.72, 97.94]

Solvent-accessible surface area (backbone atoms only — not comparable to full-atom values): 5284 Å² total; per-residue (Å²): 84,81,41,53,31,54,85,49,76,46,74,46,90,78,57,77,68,41,56,25,20,43,27,38,49,68,93,76,60,82,87,67,98,63,82,38,56,48,47,27,34,29,71,44,81,57,91,62,27,35,31,25,34,28,71,95,44,74,89,43,75,46,81,46,46,30,58,58,24,58,47,76,47,60,42,60,40,40,83,40,97,97,54,68,44,69,61,76,88,128

Radius of gyration: 12.52 Å; Cα contacts (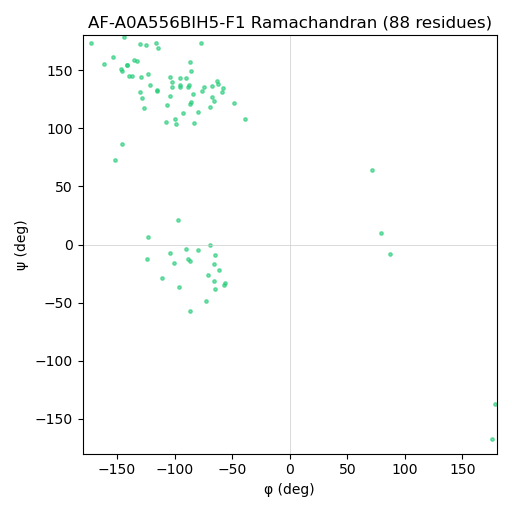8 Å, |Δi|>4): 173; chains: 1; bounding box: 32×22×29 Å